Prote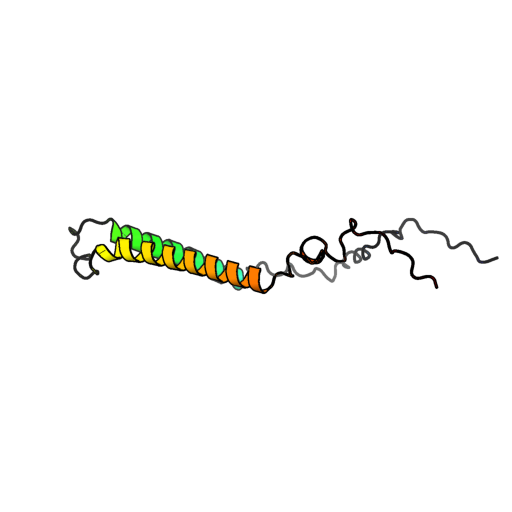in AF-A0A1E3J6I6-F1 (afdb_monomer_lite)

Structure (mmCIF, N/CA/C/O backbone):
data_AF-A0A1E3J6I6-F1
#
_entry.id   AF-A0A1E3J6I6-F1
#
loop_
_atom_site.group_PDB
_atom_site.id
_atom_site.type_symbol
_atom_site.label_atom_id
_atom_site.label_alt_id
_atom_site.label_comp_id
_atom_site.label_asym_id
_atom_site.label_entity_id
_atom_site.label_seq_id
_atom_site.pdbx_PDB_ins_code
_atom_site.Cartn_x
_atom_site.Cartn_y
_atom_site.Cartn_z
_atom_site.occupancy
_atom_site.B_iso_or_equiv
_atom_site.auth_seq_id
_atom_site.auth_comp_id
_atom_site.auth_asym_id
_atom_site.auth_atom_id
_atom_site.pdbx_PDB_model_num
ATOM 1 N N . MET A 1 1 ? 69.141 10.201 -26.170 1.00 40.09 1 MET A N 1
ATOM 2 C CA . MET A 1 1 ? 69.157 9.829 -24.742 1.00 40.09 1 MET A CA 1
ATOM 3 C C . MET A 1 1 ? 68.241 10.809 -24.021 1.00 40.09 1 MET A C 1
ATOM 5 O O . MET A 1 1 ? 68.646 11.948 -23.839 1.00 40.09 1 MET A O 1
ATOM 9 N N . ALA A 1 2 ? 66.977 10.451 -23.773 1.00 49.66 2 ALA A N 1
ATOM 10 C CA . ALA A 1 2 ? 66.053 11.333 -23.051 1.00 49.66 2 ALA A CA 1
ATOM 11 C C . ALA A 1 2 ? 66.328 11.232 -21.536 1.00 49.66 2 ALA A C 1
ATOM 13 O O . ALA A 1 2 ? 66.703 10.144 -21.088 1.00 49.66 2 ALA A O 1
ATOM 14 N N . PRO A 1 3 ? 66.209 12.324 -20.759 1.00 49.75 3 PRO A N 1
ATOM 15 C CA . PRO A 1 3 ? 66.491 12.299 -19.329 1.00 49.75 3 PRO A CA 1
ATOM 16 C C . PRO A 1 3 ? 65.494 11.391 -18.607 1.00 49.75 3 PRO A C 1
ATOM 18 O O . PRO A 1 3 ? 64.305 11.398 -18.913 1.00 49.75 3 PRO A O 1
ATOM 21 N N . ILE A 1 4 ? 65.996 10.606 -17.659 1.00 55.44 4 ILE A N 1
ATOM 22 C CA . ILE A 1 4 ? 65.192 9.738 -16.797 1.00 55.44 4 ILE A CA 1
ATOM 23 C C . ILE A 1 4 ? 64.425 10.645 -15.832 1.00 55.44 4 ILE A C 1
ATOM 25 O O . ILE A 1 4 ? 65.025 11.272 -14.961 1.00 55.44 4 ILE A O 1
ATOM 29 N N . GLU A 1 5 ? 63.116 10.761 -16.033 1.00 60.91 5 GLU A N 1
ATOM 30 C CA . GLU A 1 5 ? 62.215 11.485 -15.140 1.00 60.91 5 GLU A CA 1
ATOM 31 C C . GLU A 1 5 ? 62.161 10.740 -13.793 1.00 60.91 5 GLU A C 1
ATOM 33 O O . GLU A 1 5 ? 61.829 9.549 -13.772 1.00 60.91 5 GLU A O 1
ATOM 38 N N . PRO A 1 6 ? 62.552 11.365 -12.665 1.00 51.72 6 PRO A N 1
ATOM 39 C CA . PRO A 1 6 ? 62.526 10.684 -11.383 1.00 51.72 6 PRO A CA 1
ATOM 40 C C . PRO A 1 6 ? 61.068 10.469 -10.974 1.00 51.72 6 PRO A C 1
ATOM 42 O O . PRO A 1 6 ? 60.353 11.416 -10.649 1.00 51.72 6 PRO A O 1
ATOM 45 N N . LEU A 1 7 ? 60.637 9.207 -10.995 1.00 52.94 7 LEU A N 1
ATOM 46 C CA . LEU A 1 7 ? 59.334 8.760 -10.509 1.00 52.94 7 LEU A CA 1
ATOM 47 C C . LEU A 1 7 ? 59.229 9.077 -9.011 1.00 52.94 7 LEU A C 1
ATOM 49 O O . LEU A 1 7 ? 59.686 8.316 -8.158 1.00 52.94 7 LEU A O 1
ATOM 53 N N . SER A 1 8 ? 58.679 10.251 -8.702 1.00 57.06 8 SER A N 1
ATOM 54 C CA . SER A 1 8 ? 58.416 10.680 -7.333 1.00 57.06 8 SER A CA 1
ATOM 55 C C . SER A 1 8 ? 57.425 9.707 -6.677 1.00 57.06 8 SER A C 1
ATOM 57 O O . SER A 1 8 ? 56.363 9.455 -7.252 1.00 57.06 8 SER A O 1
ATOM 59 N N . PRO A 1 9 ? 57.715 9.180 -5.472 1.00 56.06 9 PRO A N 1
ATOM 60 C CA . PRO A 1 9 ? 56.884 8.180 -4.789 1.00 56.06 9 PRO A CA 1
ATOM 61 C C . PRO A 1 9 ? 55.510 8.708 -4.341 1.00 56.06 9 PRO A C 1
ATOM 63 O O . PRO A 1 9 ? 54.695 7.943 -3.835 1.00 56.06 9 PRO A O 1
ATOM 66 N N . LEU A 1 10 ? 55.254 10.009 -4.513 1.00 50.84 10 LEU A N 1
ATOM 67 C CA . LEU A 1 10 ? 53.990 10.676 -4.192 1.00 50.84 10 LEU A CA 1
ATOM 68 C C . LEU A 1 10 ? 53.052 10.816 -5.398 1.00 50.84 10 LEU A C 1
ATOM 70 O O . LEU A 1 10 ? 51.979 11.392 -5.251 1.00 50.84 10 LEU A O 1
ATOM 74 N N . ASN A 1 11 ? 53.437 10.317 -6.577 1.00 55.88 11 ASN A N 1
ATOM 75 C CA . ASN A 1 11 ? 52.575 10.316 -7.754 1.00 55.88 11 ASN A CA 1
ATOM 76 C C . ASN A 1 11 ? 51.904 8.933 -7.878 1.00 55.88 11 ASN A C 1
ATOM 78 O O . ASN A 1 11 ? 52.558 7.981 -8.315 1.00 55.88 11 ASN A O 1
ATOM 82 N N . PRO A 1 12 ? 50.647 8.756 -7.424 1.00 56.62 12 PRO A N 1
ATOM 83 C CA . PRO A 1 12 ? 50.004 7.453 -7.466 1.00 56.62 12 PRO A CA 1
ATOM 84 C C . PRO A 1 12 ? 49.759 7.037 -8.923 1.00 56.62 12 PRO A C 1
ATOM 86 O O . PRO A 1 12 ? 49.145 7.760 -9.695 1.00 56.62 12 PRO A O 1
ATOM 89 N N . ILE A 1 13 ? 50.200 5.832 -9.290 1.00 56.72 13 ILE A N 1
ATOM 90 C CA . ILE A 1 13 ? 49.910 5.193 -10.592 1.00 56.72 13 ILE A CA 1
ATOM 91 C C . ILE A 1 13 ? 48.436 4.728 -10.689 1.00 56.72 13 ILE A C 1
ATOM 93 O O . ILE A 1 13 ? 48.024 4.111 -11.670 1.00 56.72 13 ILE A O 1
ATOM 97 N N . SER A 1 14 ? 47.608 4.994 -9.674 1.00 62.00 14 SER A N 1
ATOM 98 C CA . SER A 1 14 ? 46.224 4.531 -9.662 1.00 62.00 14 SER A CA 1
ATOM 99 C C . SER A 1 14 ? 45.341 5.328 -10.642 1.00 62.00 14 SER A C 1
ATOM 101 O O . SER A 1 14 ? 45.532 6.530 -10.802 1.00 62.00 14 SER A O 1
ATOM 103 N N . PRO A 1 15 ? 44.319 4.702 -11.264 1.00 64.69 15 PRO A N 1
ATOM 104 C CA . PRO A 1 15 ? 43.381 5.383 -12.172 1.00 64.69 15 PRO A CA 1
ATOM 105 C C . PRO A 1 15 ? 42.441 6.380 -11.470 1.00 64.69 15 PRO A C 1
ATOM 107 O O . PRO A 1 15 ? 41.548 6.939 -12.103 1.00 64.69 15 PRO A O 1
ATOM 110 N N . TRP A 1 16 ? 42.581 6.537 -10.152 1.00 57.44 16 TRP A N 1
ATOM 111 C CA . TRP A 1 16 ? 41.689 7.325 -9.313 1.00 57.44 16 TRP A CA 1
ATOM 112 C C . TRP A 1 16 ? 42.185 8.771 -9.231 1.00 57.44 16 TRP A C 1
ATOM 114 O O . TRP A 1 16 ? 43.394 8.985 -9.131 1.00 57.44 16 TRP A O 1
ATOM 124 N N . PRO A 1 17 ? 41.283 9.767 -9.256 1.00 60.34 17 PRO A N 1
ATOM 125 C CA . PRO A 1 17 ? 41.676 11.166 -9.177 1.00 60.34 17 PRO A CA 1
ATOM 126 C C . PRO A 1 17 ? 42.417 11.447 -7.866 1.00 60.34 17 PRO A C 1
ATOM 128 O O . PRO A 1 17 ? 42.093 10.884 -6.818 1.00 60.34 17 PRO A O 1
ATOM 131 N N . SER A 1 18 ? 43.417 12.325 -7.934 1.00 60.94 18 SER A N 1
ATOM 132 C CA . SER A 1 18 ? 44.192 12.769 -6.778 1.00 60.94 18 SER A CA 1
ATOM 133 C C . SER A 1 18 ? 43.268 13.276 -5.673 1.00 60.94 18 SER A C 1
ATOM 135 O O . SER A 1 18 ? 42.314 14.009 -5.938 1.00 60.94 18 SER A O 1
ATOM 137 N N . ILE A 1 19 ? 43.574 12.912 -4.429 1.00 62.47 19 ILE A N 1
ATOM 138 C CA . ILE A 1 19 ? 42.883 13.445 -3.253 1.00 62.47 19 ILE A CA 1
ATOM 139 C C . ILE A 1 19 ? 43.078 14.973 -3.265 1.00 62.47 19 ILE A C 1
ATOM 141 O O . ILE A 1 19 ? 44.225 15.417 -3.392 1.00 62.47 19 ILE A O 1
ATOM 145 N N . PRO A 1 20 ? 42.007 15.786 -3.181 1.00 66.19 20 PRO A N 1
ATOM 146 C CA . PRO A 1 20 ? 42.141 17.235 -3.094 1.00 66.19 20 PRO A CA 1
ATOM 147 C C . PRO A 1 20 ? 43.055 17.609 -1.918 1.00 66.19 20 PRO A C 1
ATOM 149 O O . PRO A 1 20 ? 42.998 16.939 -0.882 1.00 66.19 20 PRO A O 1
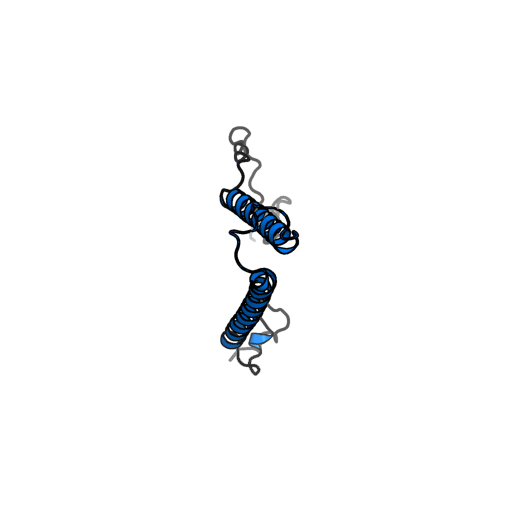ATOM 152 N N . PRO A 1 21 ? 43.907 18.642 -2.050 1.00 60.06 21 PRO A N 1
ATOM 153 C CA . PRO A 1 21 ? 44.730 19.098 -0.938 1.00 60.06 21 PRO A CA 1
ATOM 154 C C . PRO A 1 21 ? 43.839 19.406 0.268 1.00 60.06 21 PRO A C 1
ATOM 156 O O . PRO A 1 21 ? 42.729 19.919 0.107 1.00 60.06 21 PRO A O 1
ATOM 159 N N . ALA A 1 22 ? 44.321 19.057 1.465 1.00 63.84 22 ALA A N 1
ATOM 160 C CA . ALA A 1 22 ? 43.653 19.419 2.708 1.00 63.84 22 ALA A CA 1
ATOM 161 C C . ALA A 1 22 ? 43.348 20.927 2.674 1.00 63.84 22 ALA A C 1
ATOM 163 O O . ALA A 1 22 ? 44.235 21.694 2.284 1.00 63.84 22 ALA A O 1
ATOM 164 N N . PRO A 1 23 ? 42.111 21.346 2.990 1.00 52.97 23 PRO A N 1
ATOM 165 C CA . PRO A 1 23 ? 41.745 22.746 2.887 1.00 52.97 23 PRO A CA 1
ATOM 166 C C . PRO A 1 23 ? 42.665 23.571 3.787 1.00 52.97 23 PRO A C 1
ATOM 168 O O . PRO A 1 23 ? 42.855 23.227 4.952 1.00 52.97 23 PRO A O 1
ATOM 171 N N . ASP A 1 24 ? 43.231 24.647 3.232 1.00 50.38 24 ASP A N 1
ATOM 172 C CA . ASP A 1 24 ? 43.783 25.744 4.026 1.00 50.38 24 ASP A CA 1
ATOM 173 C C . ASP A 1 24 ? 42.739 26.100 5.093 1.00 50.38 24 ASP A C 1
ATOM 175 O O . ASP A 1 24 ? 41.560 26.262 4.767 1.00 50.38 24 ASP A O 1
ATOM 179 N N . ASP A 1 25 ? 43.156 26.264 6.350 1.00 54.38 25 ASP A N 1
ATOM 180 C CA . ASP A 1 25 ? 42.301 26.528 7.526 1.00 54.38 25 ASP A CA 1
ATOM 181 C C . ASP A 1 25 ? 41.426 27.809 7.423 1.00 54.38 25 ASP A C 1
ATOM 183 O O . ASP A 1 25 ? 40.743 28.200 8.368 1.00 54.38 25 ASP A O 1
ATOM 187 N N . SER A 1 26 ? 41.415 28.476 6.268 1.00 53.81 26 SER A N 1
ATOM 188 C CA . SER A 1 26 ? 40.540 29.599 5.912 1.00 53.81 26 SER A CA 1
ATOM 189 C C . SER A 1 26 ? 39.377 29.226 4.974 1.00 53.81 26 SER A C 1
ATOM 191 O O . SER A 1 26 ? 38.525 30.066 4.691 1.00 53.81 26 SER A O 1
ATOM 193 N N . GLN A 1 27 ? 39.273 27.960 4.565 1.00 50.19 27 GLN A N 1
ATOM 194 C CA . GLN A 1 27 ? 38.069 27.346 4.007 1.00 50.19 27 GLN A CA 1
ATOM 195 C C . GLN A 1 27 ? 37.740 26.101 4.825 1.00 50.19 27 GLN A C 1
ATOM 197 O O . GLN A 1 27 ? 37.802 24.975 4.341 1.00 50.19 27 GLN A O 1
ATOM 202 N N . THR A 1 28 ? 37.346 26.295 6.083 1.00 48.97 28 THR A N 1
ATOM 203 C CA . THR A 1 28 ? 36.416 25.331 6.670 1.00 48.97 28 THR A CA 1
ATOM 204 C C . THR A 1 28 ? 35.220 25.301 5.717 1.00 48.97 28 THR A C 1
ATOM 206 O O . THR A 1 28 ? 34.590 26.350 5.543 1.00 48.97 28 THR A O 1
ATOM 209 N N . PRO A 1 29 ? 34.892 24.175 5.045 1.00 49.44 29 PRO A N 1
ATOM 210 C CA . PRO A 1 29 ? 33.533 24.021 4.574 1.00 49.44 29 PRO A CA 1
ATOM 211 C C . PRO A 1 29 ? 32.732 24.125 5.861 1.00 49.44 29 PRO A C 1
ATOM 213 O O . PRO A 1 29 ? 32.840 23.258 6.730 1.00 49.44 29 PRO A O 1
ATOM 216 N N . LEU A 1 30 ? 32.096 25.284 6.059 1.00 52.59 30 LEU A N 1
ATOM 217 C CA . LEU A 1 30 ? 31.144 25.499 7.129 1.00 52.59 30 LEU A CA 1
ATOM 218 C C . LEU A 1 30 ? 30.302 24.247 7.102 1.00 52.59 30 LEU A C 1
ATOM 220 O O . LEU A 1 30 ? 29.701 23.987 6.060 1.00 52.59 30 LEU A O 1
ATOM 224 N N . VAL A 1 31 ? 30.433 23.445 8.165 1.00 56.62 31 VAL A N 1
ATOM 225 C CA . VAL A 1 31 ? 29.635 22.258 8.448 1.00 56.62 31 VAL A CA 1
ATOM 226 C C . VAL A 1 31 ? 28.317 22.494 7.756 1.00 56.62 31 VAL A C 1
ATOM 228 O O . VAL A 1 31 ? 27.619 23.422 8.166 1.00 56.62 31 VAL A O 1
ATOM 231 N N . GLU A 1 32 ? 28.098 21.797 6.633 1.00 58.84 32 GLU A N 1
ATOM 232 C CA . GLU A 1 32 ? 26.872 21.931 5.863 1.00 58.84 32 GLU A CA 1
ATOM 233 C C . GLU A 1 32 ? 25.782 21.810 6.907 1.00 58.84 32 GLU A C 1
ATOM 235 O O . GLU A 1 32 ? 25.736 20.807 7.629 1.00 58.84 32 GLU A O 1
ATOM 240 N N . GLU A 1 33 ? 25.116 22.943 7.148 1.00 59.09 33 GLU A N 1
ATOM 241 C CA . GLU A 1 33 ? 24.271 23.149 8.311 1.00 59.09 33 GLU A CA 1
ATOM 242 C C . GLU A 1 33 ? 23.398 21.904 8.387 1.00 59.09 33 GLU A C 1
ATOM 244 O O . GLU A 1 33 ? 22.825 21.527 7.367 1.00 59.09 33 GLU A O 1
ATOM 249 N N . SER A 1 34 ? 23.403 21.198 9.521 1.00 65.56 34 SER A N 1
ATOM 250 C CA . SER A 1 34 ? 22.855 19.842 9.674 1.00 65.56 34 SER A CA 1
ATOM 251 C C . SER A 1 34 ? 21.321 19.811 9.596 1.00 65.56 34 SER A C 1
ATOM 253 O O . SER A 1 34 ? 20.649 19.175 10.413 1.00 65.56 34 SER A O 1
ATOM 255 N N . LEU A 1 35 ? 20.752 20.585 8.682 1.00 72.06 35 LEU A N 1
ATOM 256 C CA . LEU A 1 35 ? 19.352 20.716 8.404 1.00 72.06 35 LEU A CA 1
ATOM 257 C C . LEU A 1 35 ? 18.956 19.510 7.547 1.00 72.06 35 LEU A C 1
ATOM 259 O O . LEU A 1 35 ? 19.547 19.288 6.487 1.00 72.06 35 LEU A O 1
ATOM 263 N N . PRO A 1 36 ? 17.987 18.704 8.002 1.00 76.56 36 PRO A N 1
ATOM 264 C CA . PRO A 1 36 ? 17.570 17.534 7.253 1.00 76.56 36 PRO A CA 1
ATOM 265 C C . PRO A 1 36 ? 17.078 17.952 5.868 1.00 76.56 36 PRO A C 1
ATOM 267 O O . PRO A 1 36 ? 16.396 18.973 5.720 1.00 76.56 36 PRO A O 1
ATOM 270 N N . ASN A 1 37 ? 17.423 17.156 4.853 1.00 87.62 37 ASN A N 1
ATOM 271 C CA . ASN A 1 37 ? 16.975 17.404 3.490 1.00 87.62 37 ASN A CA 1
ATOM 272 C C . ASN A 1 37 ? 15.438 17.519 3.509 1.00 87.62 37 ASN A C 1
ATOM 274 O O . ASN A 1 37 ? 14.781 16.661 4.108 1.00 87.62 37 ASN A O 1
ATOM 278 N N . PRO A 1 38 ? 14.827 18.530 2.863 1.00 88.00 38 PRO A N 1
ATOM 279 C CA . PRO A 1 38 ? 13.373 18.681 2.846 1.00 88.00 38 PRO A CA 1
ATOM 280 C C . PRO A 1 38 ? 12.642 17.388 2.456 1.00 88.00 38 PRO A C 1
ATOM 282 O O . PRO A 1 38 ? 11.603 17.063 3.025 1.00 88.00 38 PRO A O 1
ATOM 285 N N . THR A 1 39 ? 13.224 16.600 1.548 1.00 90.69 39 THR A N 1
ATOM 286 C CA . THR A 1 39 ? 12.711 15.285 1.135 1.00 90.69 39 THR A CA 1
ATOM 287 C C . THR A 1 39 ? 12.604 14.310 2.307 1.00 90.69 39 THR A C 1
ATOM 289 O O . THR A 1 39 ? 11.593 13.625 2.442 1.00 90.69 39 THR A O 1
ATOM 292 N N . GLU A 1 40 ? 13.608 14.261 3.180 1.00 90.44 40 GLU A N 1
ATOM 293 C CA . GLU A 1 40 ? 13.627 13.388 4.359 1.00 90.44 40 GLU A CA 1
ATOM 294 C C . GLU A 1 40 ? 12.589 13.833 5.392 1.00 90.44 40 GLU A C 1
ATOM 296 O O . GLU A 1 40 ? 11.891 13.006 5.984 1.00 90.44 40 GLU A O 1
ATOM 301 N N . VAL A 1 41 ? 12.410 15.147 5.554 1.00 93.88 41 VAL A N 1
ATOM 302 C CA . VAL A 1 41 ? 11.380 15.708 6.436 1.00 93.88 41 VAL A CA 1
ATOM 303 C C . VAL A 1 41 ? 9.983 15.350 5.926 1.00 93.88 41 VAL A C 1
ATOM 305 O O . VAL A 1 41 ? 9.179 14.806 6.679 1.00 93.88 41 VAL A O 1
ATOM 308 N N . TYR A 1 42 ? 9.683 15.560 4.643 1.00 94.12 42 TYR A N 1
ATOM 309 C CA . TYR A 1 42 ? 8.375 15.189 4.095 1.00 94.12 42 TYR A CA 1
ATOM 310 C C . TYR A 1 42 ? 8.147 13.677 4.093 1.00 94.12 42 TYR A C 1
ATOM 312 O O . TYR A 1 42 ? 7.041 13.242 4.408 1.00 94.12 42 TYR A O 1
ATOM 320 N N . ALA A 1 43 ? 9.172 12.872 3.802 1.00 93.75 43 ALA A N 1
ATOM 321 C CA . ALA A 1 43 ? 9.076 11.416 3.870 1.00 93.75 43 ALA A CA 1
ATOM 322 C C . ALA A 1 43 ? 8.784 10.934 5.300 1.00 93.75 43 ALA A C 1
ATOM 324 O O . ALA A 1 43 ? 7.926 10.071 5.495 1.00 93.75 43 ALA A O 1
ATOM 325 N N . SER A 1 44 ? 9.434 11.525 6.307 1.00 94.88 44 SER A N 1
ATOM 326 C CA . SER A 1 44 ? 9.186 11.195 7.715 1.00 94.88 44 SER A CA 1
ATOM 327 C C . SER A 1 44 ? 7.773 11.589 8.166 1.00 94.88 44 SER A C 1
ATOM 329 O O . SER A 1 44 ? 7.087 10.798 8.811 1.00 94.88 44 SER A O 1
ATOM 331 N N . ILE A 1 45 ? 7.277 12.760 7.760 1.00 96.69 45 ILE A N 1
ATOM 332 C CA . ILE A 1 45 ? 5.895 13.175 8.036 1.00 96.69 45 ILE A CA 1
ATOM 333 C C . ILE A 1 45 ? 4.906 12.255 7.315 1.00 96.69 45 ILE A C 1
ATOM 335 O O . ILE A 1 45 ? 3.931 11.813 7.920 1.00 96.69 45 ILE A O 1
ATOM 339 N N . ALA A 1 46 ? 5.160 11.927 6.046 1.00 95.69 46 ALA A N 1
ATOM 340 C CA . ALA A 1 46 ? 4.298 11.059 5.254 1.00 95.69 46 ALA A CA 1
ATOM 341 C C . ALA A 1 46 ? 4.196 9.656 5.862 1.00 95.69 46 ALA A C 1
ATOM 343 O O . ALA A 1 46 ? 3.093 9.111 5.960 1.00 95.69 46 ALA A O 1
ATOM 344 N N . ILE A 1 47 ? 5.311 9.077 6.319 1.00 96.19 47 ILE A N 1
ATOM 345 C CA . ILE A 1 47 ? 5.297 7.741 6.917 1.00 96.19 47 ILE A CA 1
ATOM 346 C C . ILE A 1 47 ? 4.631 7.747 8.298 1.00 96.19 47 ILE A C 1
ATOM 348 O O . ILE A 1 47 ? 3.805 6.878 8.573 1.00 96.19 47 ILE A O 1
ATOM 352 N N . LEU A 1 48 ? 4.891 8.763 9.131 1.00 97.06 48 LEU A N 1
ATOM 353 C CA . LEU A 1 48 ? 4.220 8.937 10.424 1.00 97.06 48 LEU A CA 1
ATOM 354 C C . LEU A 1 48 ? 2.709 9.119 10.253 1.00 97.06 48 LEU A C 1
ATOM 356 O O . LEU A 1 48 ? 1.930 8.458 10.938 1.00 97.06 48 LEU A O 1
ATOM 360 N N . ALA A 1 49 ? 2.288 9.966 9.312 1.00 97.25 49 ALA A N 1
ATOM 361 C CA . ALA A 1 49 ? 0.880 10.182 8.998 1.00 97.25 49 ALA A CA 1
ATOM 362 C C . ALA A 1 49 ? 0.212 8.902 8.475 1.00 97.25 49 ALA A C 1
ATOM 364 O O . ALA A 1 49 ? -0.914 8.596 8.865 1.00 97.25 49 ALA A O 1
ATOM 365 N N . SER A 1 50 ? 0.919 8.123 7.652 1.00 96.06 50 SER A N 1
ATOM 366 C CA . SER A 1 50 ? 0.427 6.839 7.142 1.00 96.06 50 SER A CA 1
ATOM 367 C C . SER A 1 50 ? 0.210 5.830 8.270 1.00 96.06 50 SER A C 1
ATOM 369 O O . SER A 1 50 ? -0.857 5.225 8.351 1.00 96.06 50 SER A O 1
ATOM 371 N N . TYR A 1 51 ? 1.175 5.687 9.186 1.00 96.88 51 TYR A N 1
ATOM 372 C CA . TYR A 1 51 ? 1.035 4.803 10.346 1.00 96.88 51 TYR A CA 1
ATOM 373 C C . TYR A 1 51 ? -0.062 5.262 11.303 1.00 96.88 51 TYR A C 1
ATOM 375 O O . TYR A 1 51 ? -0.841 4.434 11.773 1.00 96.88 51 TYR A O 1
ATOM 383 N N . LEU A 1 52 ? -0.161 6.567 11.570 1.00 97.00 52 LEU A N 1
ATOM 384 C CA . LEU A 1 52 ? -1.206 7.121 12.426 1.00 97.00 52 LEU A CA 1
ATOM 385 C C . LEU A 1 52 ? -2.596 6.887 11.820 1.00 97.00 52 LEU A C 1
ATOM 387 O O . LEU A 1 52 ? -3.489 6.396 12.507 1.00 97.00 52 LEU A O 1
ATOM 391 N N . GLY A 1 53 ? -2.771 7.177 10.528 1.00 94.62 53 GLY A N 1
ATOM 392 C CA . GLY A 1 53 ? -4.017 6.919 9.808 1.00 94.62 53 GLY A CA 1
ATOM 393 C C . GLY A 1 53 ? -4.379 5.434 9.793 1.00 94.62 53 GLY A C 1
ATOM 394 O O . GLY A 1 53 ? -5.530 5.075 10.032 1.00 94.62 53 GLY A O 1
ATOM 395 N N . PHE A 1 54 ? -3.390 4.558 9.604 1.00 92.75 54 PHE A N 1
ATOM 396 C CA . PHE A 1 54 ? -3.586 3.114 9.672 1.00 92.75 54 PHE A CA 1
ATOM 397 C C . PHE A 1 54 ? -3.988 2.646 11.078 1.00 92.75 54 PHE A C 1
ATOM 399 O O . PHE A 1 54 ? -4.916 1.854 11.216 1.00 92.75 54 PHE A O 1
ATOM 406 N N . ALA A 1 55 ? -3.365 3.173 12.134 1.00 94.31 55 ALA A N 1
ATOM 407 C CA . ALA A 1 55 ? -3.737 2.860 13.511 1.00 94.31 55 ALA A CA 1
ATOM 408 C C . ALA A 1 55 ? -5.172 3.306 13.831 1.00 94.31 55 ALA A C 1
ATOM 410 O O . ALA A 1 55 ? -5.932 2.538 14.420 1.00 94.31 55 ALA A O 1
ATOM 411 N N . VAL A 1 56 ? -5.572 4.506 13.391 1.00 91.62 56 VAL A N 1
ATOM 412 C CA . VAL A 1 56 ? -6.954 5.000 13.517 1.00 91.62 56 VAL A CA 1
ATOM 413 C C . VAL A 1 56 ? -7.927 4.107 12.747 1.00 91.62 56 VAL A C 1
ATOM 415 O O . VAL A 1 56 ? -8.991 3.780 13.268 1.00 91.62 56 VAL A O 1
ATOM 418 N N . TYR A 1 57 ? -7.557 3.658 11.547 1.00 90.69 57 TYR A N 1
ATOM 419 C CA . TYR A 1 57 ? -8.353 2.720 10.758 1.00 90.69 57 TYR A CA 1
ATOM 420 C C . TYR A 1 57 ? -8.543 1.370 11.465 1.00 90.69 57 TYR A C 1
ATOM 422 O O . TYR A 1 57 ? -9.665 0.874 11.539 1.00 90.69 57 TYR A O 1
ATOM 430 N N . LEU A 1 58 ? -7.480 0.785 12.028 1.00 90.50 58 LEU A N 1
ATOM 431 C CA . LEU A 1 58 ? -7.579 -0.471 12.778 1.00 90.50 58 LEU A CA 1
ATOM 432 C C . LEU A 1 58 ? -8.397 -0.296 14.057 1.00 90.50 58 LEU A C 1
ATOM 434 O O . LEU A 1 58 ? -9.260 -1.119 14.355 1.00 90.50 58 LEU A O 1
ATOM 438 N N . PHE A 1 59 ? -8.153 0.787 14.796 1.00 89.00 59 PHE A N 1
ATOM 439 C CA . PHE A 1 59 ? -8.923 1.109 15.989 1.00 89.00 59 PHE A CA 1
ATOM 440 C C . PHE A 1 59 ? -10.402 1.220 15.650 1.00 89.00 59 PHE A C 1
ATOM 442 O O . PHE A 1 59 ? -11.229 0.574 16.285 1.00 89.00 59 PHE A O 1
ATOM 449 N N . TRP A 1 60 ? -10.729 1.955 14.589 1.00 87.81 60 TRP A N 1
ATOM 450 C CA . TRP A 1 60 ? -12.080 1.992 14.077 1.00 87.81 60 TRP A CA 1
ATOM 451 C C . TRP A 1 60 ? -12.593 0.583 13.778 1.00 87.81 60 TRP A C 1
ATOM 453 O O . TRP A 1 60 ? -13.636 0.236 14.318 1.00 87.81 60 TRP A O 1
ATOM 463 N N . ALA A 1 61 ? -11.884 -0.228 12.989 1.00 87.94 61 ALA A N 1
ATOM 464 C CA . ALA A 1 61 ? -12.330 -1.541 12.520 1.00 87.94 61 ALA A CA 1
ATOM 465 C C . ALA A 1 61 ? -12.625 -2.561 13.639 1.00 87.94 61 ALA A C 1
ATOM 467 O O . ALA A 1 61 ? -13.589 -3.316 13.521 1.00 87.94 61 ALA A O 1
ATOM 468 N N . PHE A 1 62 ? -11.826 -2.589 14.711 1.00 86.19 62 PHE A N 1
ATOM 469 C CA . PHE A 1 62 ? -11.935 -3.601 15.777 1.00 86.19 62 PHE A CA 1
ATOM 470 C C . PHE A 1 62 ? -12.790 -3.184 16.973 1.00 86.19 62 PHE A C 1
ATOM 472 O O . PHE A 1 62 ? -13.128 -4.015 17.816 1.00 86.19 62 PHE A O 1
ATOM 479 N N . VAL A 1 63 ? -13.137 -1.906 17.076 1.00 85.19 63 VAL A N 1
ATOM 480 C CA . VAL A 1 63 ? -13.903 -1.393 18.209 1.00 85.19 63 VAL A CA 1
ATOM 481 C C . VAL A 1 63 ? -15.356 -1.889 18.187 1.00 85.19 63 VAL A C 1
ATOM 483 O O . VAL A 1 63 ? -16.013 -1.823 17.143 1.00 85.19 63 VAL A O 1
ATOM 486 N N . PRO A 1 64 ? -15.904 -2.362 19.322 1.00 77.69 64 PRO A N 1
ATOM 487 C CA . PRO A 1 64 ? -17.308 -2.743 19.398 1.00 77.69 64 PRO A CA 1
ATOM 488 C C . PRO A 1 64 ? -18.224 -1.515 19.222 1.00 77.69 64 PRO A C 1
ATOM 490 O O . PRO A 1 64 ? -17.872 -0.423 19.670 1.00 77.69 64 PRO A O 1
ATOM 493 N N . PRO A 1 65 ? -19.425 -1.676 18.633 1.00 70.75 65 PRO A N 1
ATOM 494 C CA . PRO A 1 65 ? -20.372 -0.584 18.351 1.00 70.75 65 PRO A CA 1
ATOM 495 C C . PRO A 1 65 ? -21.035 0.015 19.609 1.00 70.75 65 PRO A C 1
ATOM 497 O O . PRO A 1 65 ? -22.070 0.660 19.541 1.00 70.75 65 PRO A O 1
ATOM 500 N N . THR A 1 66 ? -20.468 -0.207 20.794 1.00 73.12 66 THR A N 1
ATOM 501 C CA . THR A 1 66 ? -21.016 0.256 22.076 1.00 73.12 66 THR A CA 1
ATOM 502 C C . THR A 1 66 ? -20.636 1.699 22.405 1.00 73.12 66 THR A C 1
ATOM 504 O O . THR A 1 66 ? -21.047 2.220 23.440 1.00 73.12 66 THR A O 1
ATOM 507 N N . TRP A 1 67 ? -19.814 2.347 21.576 1.00 72.12 67 TRP A N 1
ATOM 508 C CA . TRP A 1 67 ? -19.428 3.740 21.769 1.00 72.12 67 TRP A CA 1
ATOM 509 C C . TRP A 1 67 ? -20.190 4.646 20.802 1.00 72.12 67 TRP A C 1
ATOM 511 O O . TRP A 1 67 ? -20.014 4.545 19.593 1.00 72.12 67 TRP A O 1
ATOM 521 N N . GLY A 1 68 ? -20.975 5.589 21.331 1.00 71.88 68 GLY A N 1
ATOM 522 C CA . GLY A 1 68 ? -21.861 6.462 20.540 1.00 71.88 68 GLY A CA 1
ATOM 523 C C . GLY A 1 68 ? -21.183 7.391 19.518 1.00 71.88 68 GLY A C 1
ATOM 524 O O . GLY A 1 68 ? -21.860 8.100 18.788 1.00 71.88 68 GLY A O 1
ATOM 525 N N . TRP A 1 69 ? -19.849 7.396 19.424 1.00 75.50 69 TRP A N 1
ATOM 526 C CA . TRP A 1 69 ? -19.112 8.075 18.350 1.00 75.50 69 TRP A CA 1
ATOM 527 C C . TRP A 1 69 ? -18.824 7.156 17.151 1.00 75.50 69 TRP A C 1
ATOM 529 O O . TRP A 1 69 ? -18.231 7.611 16.182 1.00 75.50 69 TRP A O 1
ATOM 539 N N . THR A 1 70 ? -19.220 5.880 17.198 1.00 74.56 70 THR A N 1
ATOM 540 C CA . THR A 1 70 ? -19.078 4.931 16.078 1.00 74.56 70 THR A CA 1
ATOM 541 C C . THR A 1 70 ? -20.340 4.795 15.224 1.00 74.56 70 THR A C 1
ATOM 543 O O . THR A 1 70 ? -20.250 4.270 14.119 1.00 74.56 70 THR A O 1
ATOM 546 N N . ASP A 1 71 ? -21.472 5.353 15.668 1.00 76.00 71 ASP A N 1
ATOM 547 C CA . ASP A 1 71 ? -22.769 5.265 14.977 1.00 76.00 71 ASP A CA 1
ATOM 548 C C . ASP A 1 71 ? -22.840 6.058 13.660 1.00 76.00 71 ASP A C 1
ATOM 550 O O . ASP A 1 71 ? -23.615 5.717 12.771 1.00 76.00 71 ASP A O 1
ATOM 554 N N . TRP A 1 72 ? -22.038 7.120 13.509 1.00 79.88 72 TRP A N 1
ATOM 555 C CA . TRP A 1 72 ? -21.985 7.920 12.272 1.00 79.88 72 TRP A CA 1
ATOM 556 C C . TRP A 1 72 ? -20.998 7.370 11.232 1.00 79.88 72 TRP A C 1
ATOM 558 O O . TRP A 1 72 ? -20.901 7.897 10.123 1.00 79.88 72 TRP A O 1
ATOM 568 N N . LEU A 1 73 ? -20.228 6.344 11.595 1.00 80.44 73 LEU A N 1
ATOM 569 C CA . LEU A 1 73 ? -19.152 5.798 10.779 1.00 80.44 73 LEU A CA 1
ATOM 570 C C . LEU A 1 73 ? -19.713 4.726 9.825 1.00 80.44 73 LEU A C 1
ATOM 572 O O . LEU A 1 73 ? -20.704 4.075 10.158 1.00 80.44 73 LEU A O 1
ATOM 576 N N . PRO A 1 74 ? -19.132 4.544 8.625 1.00 80.31 74 PRO A N 1
ATOM 577 C CA . PRO A 1 74 ? -19.675 3.628 7.626 1.00 80.31 74 PRO A CA 1
ATOM 578 C C . PRO A 1 74 ? -19.708 2.174 8.118 1.00 80.31 74 PRO A C 1
ATOM 580 O O . PRO A 1 74 ? -19.067 1.800 9.097 1.00 80.31 74 PRO A O 1
ATOM 583 N N . ASP A 1 75 ? -20.459 1.332 7.413 1.00 84.50 75 ASP A N 1
ATOM 584 C CA . ASP A 1 75 ? -20.649 -0.065 7.800 1.00 84.50 75 ASP A CA 1
ATOM 585 C C . ASP A 1 75 ? -19.322 -0.859 7.886 1.00 84.50 75 ASP A C 1
ATOM 587 O O . ASP A 1 75 ? -18.365 -0.627 7.142 1.00 84.50 75 ASP A O 1
ATOM 591 N N . ARG A 1 76 ? -19.256 -1.846 8.784 1.00 85.00 76 ARG A N 1
ATOM 592 C CA . ARG A 1 76 ? -18.043 -2.620 9.102 1.00 85.00 76 ARG A CA 1
ATOM 593 C C . ARG A 1 76 ? -17.502 -3.429 7.927 1.00 85.00 76 ARG A C 1
ATOM 595 O O . ARG A 1 76 ? -16.322 -3.765 7.929 1.00 85.00 76 ARG A O 1
ATOM 602 N N . GLN A 1 77 ? -18.309 -3.688 6.900 1.00 89.31 77 GLN A N 1
ATOM 603 C CA . GLN A 1 77 ? -17.862 -4.334 5.660 1.00 89.31 77 GLN A CA 1
ATOM 604 C C . GLN A 1 77 ? -16.666 -3.622 5.005 1.00 89.31 77 GLN A C 1
ATOM 606 O O . GLN A 1 77 ? -15.787 -4.267 4.429 1.00 89.31 77 GLN A O 1
ATOM 611 N N . TRP A 1 78 ? -16.568 -2.300 5.166 1.00 89.06 78 TRP A N 1
ATOM 612 C CA . TRP A 1 78 ? -15.452 -1.509 4.654 1.00 89.06 78 TRP A CA 1
ATOM 613 C C . TRP A 1 78 ? -14.107 -1.898 5.279 1.00 89.06 78 TRP A C 1
ATOM 615 O O . TRP A 1 78 ? -13.085 -1.790 4.604 1.00 89.06 78 TRP A O 1
ATOM 625 N N . ALA A 1 79 ? -14.104 -2.443 6.502 1.00 90.56 79 ALA A N 1
ATOM 626 C CA . ALA A 1 79 ? -12.893 -2.933 7.154 1.00 90.56 79 ALA A CA 1
ATOM 627 C C . ALA A 1 79 ? -12.216 -4.077 6.374 1.00 90.56 79 ALA A C 1
ATOM 629 O O . ALA A 1 79 ? -11.004 -4.268 6.472 1.00 90.56 79 ALA A O 1
ATOM 630 N N . LEU A 1 80 ? -12.997 -4.832 5.593 1.00 90.19 80 LEU A N 1
ATOM 631 C CA . LEU A 1 80 ? -12.526 -5.940 4.763 1.00 90.19 80 LEU A CA 1
ATOM 632 C C . LEU A 1 80 ? -12.355 -5.532 3.295 1.00 90.19 80 LEU A C 1
ATOM 634 O O . LEU A 1 80 ? -11.395 -5.945 2.645 1.00 90.19 80 LEU A O 1
ATOM 638 N N . ILE A 1 81 ? -13.259 -4.699 2.774 1.00 94.06 81 ILE A N 1
ATOM 639 C CA . ILE A 1 81 ? -13.220 -4.249 1.376 1.00 94.06 81 ILE A CA 1
ATOM 640 C C . ILE A 1 81 ? -11.932 -3.466 1.096 1.00 94.06 81 ILE A C 1
ATOM 642 O O . ILE A 1 81 ? -11.269 -3.740 0.097 1.00 94.06 81 ILE A O 1
ATOM 646 N N . VAL A 1 82 ? -11.539 -2.542 1.981 1.00 91.75 82 VAL A N 1
ATOM 647 C CA . VAL A 1 82 ? -10.339 -1.707 1.802 1.00 91.75 82 VAL A CA 1
ATOM 648 C C . VAL A 1 82 ? -9.054 -2.541 1.653 1.00 91.75 82 VAL A C 1
ATOM 650 O O . VAL A 1 82 ? -8.388 -2.394 0.626 1.00 91.75 82 VAL A O 1
ATOM 653 N N . PRO A 1 83 ? -8.681 -3.443 2.585 1.00 91.69 83 PRO A N 1
ATOM 654 C CA . PRO A 1 83 ? -7.465 -4.242 2.434 1.00 91.69 83 PRO A CA 1
ATOM 655 C C . PRO A 1 83 ? -7.542 -5.217 1.252 1.00 91.69 83 PRO A C 1
ATOM 657 O O . PRO A 1 83 ? -6.525 -5.464 0.607 1.00 91.69 83 PRO A O 1
ATOM 660 N N . CYS A 1 84 ? -8.732 -5.727 0.918 1.00 95.00 84 CYS A N 1
ATOM 661 C CA . CYS A 1 84 ? -8.922 -6.579 -0.256 1.00 95.00 84 CYS A CA 1
ATOM 662 C C . CYS A 1 84 ? -8.606 -5.823 -1.558 1.00 95.00 84 CYS A C 1
ATOM 664 O O . CYS A 1 84 ? -7.816 -6.294 -2.375 1.00 95.00 84 CYS A O 1
ATOM 666 N N . TRP A 1 85 ? -9.137 -4.608 -1.724 1.00 95.25 85 TRP A N 1
ATOM 667 C CA . TRP A 1 85 ? -8.842 -3.770 -2.889 1.00 95.25 85 TRP A CA 1
ATOM 668 C C . TRP A 1 85 ? -7.388 -3.299 -2.936 1.00 95.25 85 TRP A C 1
ATOM 670 O O . TRP A 1 85 ? -6.813 -3.243 -4.022 1.00 95.25 85 TRP A O 1
ATOM 680 N N . MET A 1 86 ? -6.767 -3.023 -1.785 1.00 94.06 86 MET A N 1
ATOM 681 C CA . MET A 1 86 ? -5.334 -2.715 -1.720 1.00 94.06 86 MET A CA 1
ATOM 682 C C . MET A 1 86 ? -4.494 -3.883 -2.250 1.00 94.06 86 MET A C 1
ATOM 684 O O . MET A 1 86 ? -3.603 -3.665 -3.067 1.00 94.06 86 MET A O 1
ATOM 688 N N . LEU A 1 87 ? -4.805 -5.128 -1.864 1.00 95.88 87 LEU A N 1
ATOM 689 C CA . LEU A 1 87 ? -4.130 -6.317 -2.400 1.00 95.88 87 LEU A CA 1
ATOM 690 C C . LEU A 1 87 ? -4.312 -6.453 -3.915 1.00 95.88 87 LEU A C 1
ATOM 692 O O . LEU A 1 87 ? -3.342 -6.717 -4.622 1.00 95.88 87 LEU A O 1
ATOM 696 N N . VAL A 1 88 ? -5.525 -6.227 -4.427 1.00 96.88 88 VAL A N 1
ATOM 697 C CA . VAL A 1 88 ? -5.788 -6.238 -5.876 1.00 96.88 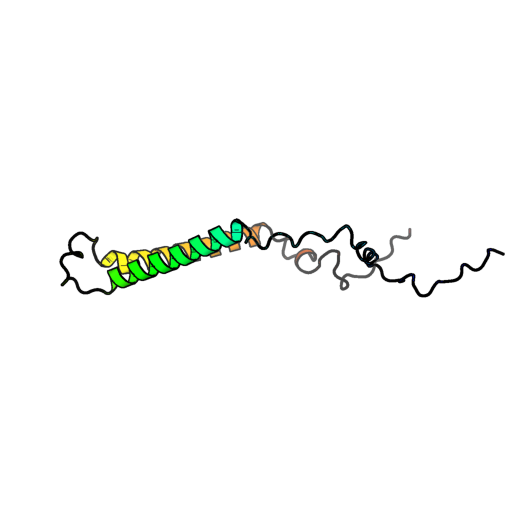88 VAL A CA 1
ATOM 698 C C . VAL A 1 88 ? -4.954 -5.171 -6.589 1.00 96.88 88 VAL A C 1
ATOM 700 O O . VAL A 1 88 ? -4.327 -5.468 -7.604 1.00 96.88 88 VAL A O 1
ATOM 703 N N . ALA A 1 89 ? -4.882 -3.954 -6.044 1.00 96.81 89 ALA A N 1
ATOM 704 C CA . ALA A 1 89 ? -4.059 -2.883 -6.596 1.00 96.81 89 ALA A CA 1
ATOM 705 C C . ALA A 1 89 ? -2.565 -3.249 -6.610 1.00 96.81 89 ALA A C 1
ATOM 707 O O . ALA A 1 89 ? -1.901 -3.030 -7.622 1.00 96.81 89 ALA A O 1
ATOM 708 N N . PHE A 1 90 ? -2.043 -3.866 -5.542 1.00 96.69 90 PHE A N 1
ATOM 709 C CA . PHE A 1 90 ? -0.664 -4.365 -5.514 1.00 96.69 90 PHE A CA 1
ATOM 710 C C . PHE A 1 90 ? -0.417 -5.432 -6.583 1.00 96.69 90 PHE A C 1
ATOM 712 O O . PHE A 1 90 ? 0.574 -5.349 -7.303 1.00 96.69 90 PHE A O 1
ATOM 719 N N . ILE A 1 91 ? -1.321 -6.402 -6.739 1.00 97.69 91 ILE A N 1
ATOM 720 C CA . ILE A 1 91 ? -1.202 -7.439 -7.775 1.00 97.69 91 ILE A CA 1
ATOM 721 C C . ILE A 1 91 ? -1.181 -6.806 -9.170 1.00 97.69 91 ILE A C 1
ATOM 723 O O . ILE A 1 91 ? -0.328 -7.156 -9.985 1.00 97.69 91 ILE A O 1
ATOM 727 N N . LEU A 1 92 ? -2.078 -5.852 -9.436 1.00 97.19 92 LEU A N 1
ATOM 728 C CA . LEU A 1 92 ? -2.132 -5.132 -10.709 1.00 97.19 92 LEU A CA 1
ATOM 729 C C . LEU A 1 92 ? -0.864 -4.310 -10.964 1.00 97.19 92 LEU A C 1
ATOM 731 O O . LEU A 1 92 ? -0.365 -4.318 -12.085 1.00 97.19 92 LEU A O 1
ATOM 735 N N . MET A 1 93 ? -0.318 -3.650 -9.938 1.00 97.31 93 MET A N 1
ATOM 736 C CA . MET A 1 93 ? 0.955 -2.923 -10.011 1.00 97.31 93 MET A CA 1
ATOM 737 C C . MET A 1 93 ? 2.120 -3.861 -10.356 1.00 97.31 93 MET A C 1
ATOM 739 O O . MET A 1 93 ? 2.948 -3.541 -11.203 1.00 97.31 93 MET A O 1
ATOM 743 N N . TYR A 1 94 ? 2.183 -5.039 -9.732 1.00 95.94 94 TYR A N 1
ATOM 744 C CA . TYR A 1 94 ? 3.215 -6.030 -10.043 1.00 95.94 94 TYR A CA 1
ATOM 745 C C . TYR A 1 94 ? 3.073 -6.583 -11.460 1.00 95.94 94 TYR A C 1
ATOM 747 O O . TYR A 1 94 ? 4.072 -6.741 -12.158 1.00 95.94 94 TYR A O 1
ATOM 755 N N . TRP A 1 95 ? 1.844 -6.848 -11.903 1.00 97.56 95 TRP A N 1
ATOM 756 C CA . TRP A 1 95 ? 1.574 -7.293 -13.268 1.00 97.56 95 TRP A CA 1
ATOM 757 C C . TRP A 1 95 ? 1.951 -6.240 -14.306 1.00 97.56 95 TRP A C 1
ATOM 759 O O . TRP A 1 95 ? 2.599 -6.569 -15.298 1.00 97.56 95 TRP A O 1
ATOM 769 N N . SER A 1 96 ? 1.583 -4.978 -14.083 1.00 97.00 96 SER A N 1
ATOM 770 C CA . SER A 1 96 ? 1.929 -3.886 -14.993 1.00 97.00 96 SER A CA 1
ATOM 771 C C . SER A 1 96 ? 3.438 -3.651 -15.029 1.00 97.00 96 SER A C 1
ATOM 773 O O . SER A 1 96 ? 4.010 -3.538 -16.110 1.00 97.00 96 SER A O 1
ATOM 775 N N . TYR A 1 97 ? 4.104 -3.671 -13.874 1.00 95.31 97 TYR A N 1
ATOM 776 C CA . TYR A 1 97 ? 5.558 -3.582 -13.790 1.00 95.31 97 TYR A CA 1
ATOM 777 C C . TYR A 1 97 ? 6.245 -4.745 -14.518 1.00 95.31 97 TYR A C 1
ATOM 779 O O . TYR A 1 97 ? 7.145 -4.520 -15.326 1.00 95.31 97 TYR A O 1
ATOM 787 N N . GLY A 1 98 ? 5.772 -5.978 -14.313 1.00 94.56 98 GLY A N 1
ATOM 788 C CA . GLY A 1 98 ? 6.252 -7.155 -15.035 1.00 94.56 98 GLY A CA 1
ATOM 789 C C . GLY A 1 98 ? 6.067 -7.026 -16.549 1.00 94.56 98 GLY A C 1
ATOM 790 O O . GLY A 1 98 ? 6.991 -7.318 -17.304 1.00 94.56 98 GLY A O 1
ATOM 791 N N . ALA A 1 99 ? 4.921 -6.515 -17.002 1.00 93.88 99 ALA A N 1
ATOM 792 C CA . ALA A 1 99 ? 4.671 -6.259 -18.418 1.00 93.88 99 ALA A CA 1
ATOM 793 C C . ALA A 1 99 ? 5.646 -5.223 -19.002 1.00 93.88 99 ALA A C 1
ATOM 795 O O . ALA A 1 99 ? 6.161 -5.427 -20.099 1.00 93.88 99 ALA A O 1
ATOM 796 N N . VAL A 1 100 ? 5.950 -4.149 -18.265 1.00 95.25 100 VAL A N 1
ATOM 797 C CA . VAL A 1 100 ? 6.932 -3.132 -18.679 1.00 95.25 100 VAL A CA 1
ATOM 798 C C . VAL A 1 100 ? 8.341 -3.718 -18.758 1.00 95.25 100 VAL A C 1
ATOM 800 O O . VAL A 1 100 ? 9.055 -3.445 -19.720 1.00 95.25 100 VAL A O 1
ATOM 803 N N . ILE A 1 101 ? 8.741 -4.551 -17.792 1.00 92.06 101 ILE A N 1
ATOM 804 C CA . ILE A 1 101 ? 10.038 -5.238 -17.836 1.00 92.06 101 ILE A CA 1
ATOM 805 C C . ILE A 1 101 ? 10.129 -6.118 -19.080 1.00 92.06 101 ILE A C 1
ATOM 807 O O . ILE A 1 101 ? 11.098 -6.015 -19.825 1.00 92.06 101 ILE A O 1
ATOM 811 N N . VAL A 1 102 ? 9.116 -6.952 -19.332 1.00 89.50 102 VAL A N 1
ATOM 812 C CA . VAL A 1 102 ? 9.097 -7.850 -20.496 1.00 89.50 102 VAL A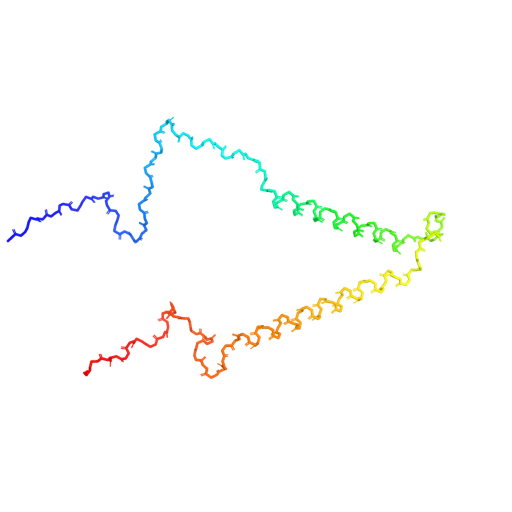 CA 1
ATOM 813 C C . VAL A 1 102 ? 9.113 -7.059 -21.803 1.00 89.50 102 VAL A C 1
ATOM 815 O O . VAL A 1 102 ? 9.825 -7.440 -22.726 1.00 89.50 102 VAL A O 1
ATOM 818 N N . TYR A 1 103 ? 8.378 -5.948 -21.877 1.00 91.25 103 TYR A N 1
ATOM 819 C CA . TYR A 1 103 ? 8.366 -5.070 -23.046 1.00 91.25 103 TYR A CA 1
ATOM 820 C C . TYR A 1 103 ? 9.731 -4.418 -23.317 1.00 91.25 103 TYR A C 1
ATOM 822 O O . TYR A 1 103 ? 10.119 -4.262 -24.472 1.00 91.25 103 TYR A O 1
ATOM 830 N N . ASN A 1 104 ? 10.470 -4.058 -22.265 1.00 89.12 104 ASN A N 1
ATOM 831 C CA . ASN A 1 104 ? 11.774 -3.405 -22.383 1.00 89.12 104 ASN A CA 1
ATOM 832 C C . ASN A 1 104 ? 12.949 -4.385 -22.558 1.00 89.12 104 ASN A C 1
ATOM 834 O O . ASN A 1 104 ? 14.054 -3.950 -22.884 1.00 89.12 104 ASN A O 1
ATOM 838 N N . ASN A 1 105 ? 12.750 -5.684 -22.321 1.00 84.88 105 ASN A N 1
ATOM 839 C CA . ASN A 1 105 ? 13.825 -6.672 -22.369 1.00 84.88 105 ASN A CA 1
ATOM 840 C C . ASN A 1 105 ? 14.192 -7.031 -23.829 1.00 84.88 105 ASN A C 1
ATOM 842 O O . ASN A 1 105 ? 13.291 -7.197 -24.657 1.00 84.88 105 ASN A O 1
ATOM 846 N N . PRO A 1 106 ? 15.486 -7.192 -24.182 1.00 81.69 106 PRO A N 1
ATOM 847 C CA . PRO A 1 106 ? 15.882 -7.724 -25.486 1.00 81.69 106 PRO A CA 1
ATOM 848 C C . PRO A 1 106 ? 15.317 -9.132 -25.732 1.00 81.69 106 PRO A C 1
ATOM 850 O O . PRO A 1 106 ? 14.975 -9.861 -24.799 1.00 81.69 106 PRO A O 1
ATOM 853 N N . SER A 1 107 ? 15.237 -9.530 -27.008 1.00 78.94 107 SER A N 1
ATOM 854 C CA . SER A 1 107 ? 14.782 -10.873 -27.381 1.00 78.94 107 SER A CA 1
ATOM 855 C C . SER A 1 107 ? 15.627 -11.955 -26.701 1.00 78.94 107 SER A C 1
ATOM 857 O O . SER A 1 107 ? 16.838 -11.805 -26.547 1.00 78.94 107 SER A O 1
ATOM 859 N N . TRP A 1 108 ? 14.990 -13.074 -26.346 1.00 69.62 108 TRP A N 1
ATOM 860 C CA . TRP A 1 108 ? 15.635 -14.218 -25.683 1.00 69.62 108 TRP A CA 1
ATOM 861 C C . TRP A 1 108 ? 16.795 -14.831 -26.481 1.00 69.62 108 TRP A C 1
ATOM 863 O O . TRP A 1 108 ? 17.635 -15.525 -25.919 1.00 69.62 108 TRP A O 1
ATOM 873 N N . GLU A 1 109 ? 16.852 -14.567 -27.787 1.00 77.19 109 GLU A N 1
ATOM 874 C CA . GLU A 1 109 ? 17.926 -15.019 -28.674 1.00 77.19 109 GLU A CA 1
ATOM 875 C C . GLU A 1 109 ? 19.139 -14.071 -28.686 1.00 77.19 109 GLU A C 1
ATOM 877 O O . GLU A 1 109 ? 20.175 -14.397 -29.263 1.00 77.19 109 GLU A O 1
ATOM 882 N N . SER A 1 110 ? 19.041 -12.888 -28.066 1.00 72.62 110 SER A N 1
ATOM 883 C CA . SER A 1 110 ? 20.137 -11.924 -28.018 1.00 72.62 110 SER A CA 1
ATOM 884 C C . SER A 1 110 ? 21.034 -12.162 -26.797 1.00 72.62 110 SER A C 1
ATOM 886 O O . SER A 1 110 ? 20.559 -12.052 -25.665 1.00 72.62 110 SER A O 1
ATOM 888 N N . PRO A 1 111 ? 22.357 -12.350 -26.98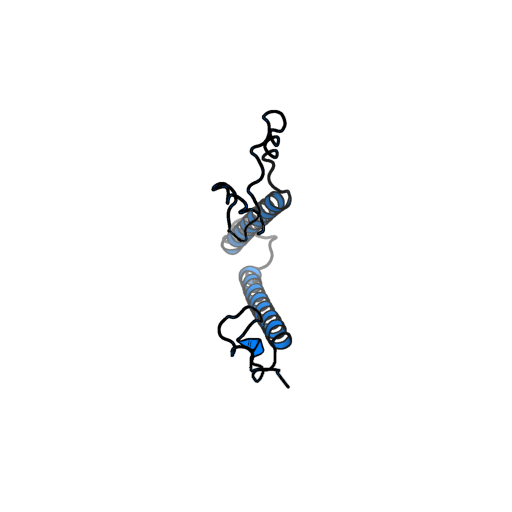0 1.00 74.31 111 PRO A N 1
ATOM 889 C CA . PRO A 1 111 ? 23.313 -12.412 -25.869 1.00 74.31 111 PRO A CA 1
ATOM 890 C C . PRO A 1 111 ? 23.298 -11.158 -24.981 1.00 74.31 111 PRO A C 1
ATOM 892 O O . PRO A 1 111 ? 23.682 -11.219 -23.819 1.00 74.31 111 PRO A O 1
ATOM 895 N N . LYS A 1 112 ? 22.791 -10.031 -25.506 1.00 72.69 112 LYS A N 1
ATOM 896 C CA . LYS A 1 112 ? 22.660 -8.745 -24.804 1.00 72.69 112 LYS A CA 1
ATOM 897 C C . LYS A 1 112 ? 21.760 -8.791 -23.567 1.00 72.69 112 LYS A C 1
ATOM 899 O O . LYS A 1 112 ? 21.838 -7.885 -22.751 1.00 72.69 112 LYS A O 1
ATOM 904 N N . GLY A 1 113 ? 20.891 -9.798 -23.440 1.00 72.31 113 GLY A N 1
ATOM 905 C CA . GLY A 1 113 ? 20.107 -10.001 -22.217 1.00 72.31 113 GLY A CA 1
ATOM 906 C C . GLY A 1 113 ? 20.929 -10.566 -21.053 1.00 72.31 113 GLY A C 1
ATOM 907 O O . GLY A 1 113 ? 20.524 -10.415 -19.906 1.00 72.31 113 GLY A O 1
ATOM 908 N N . LEU A 1 114 ? 22.068 -11.209 -21.344 1.00 72.44 114 LEU A N 1
ATOM 909 C CA . LEU A 1 114 ? 22.944 -11.839 -20.353 1.00 72.44 114 LEU A CA 1
ATOM 910 C C . LEU A 1 114 ? 24.264 -11.082 -20.162 1.00 72.44 114 LEU A C 1
ATOM 912 O O . LEU A 1 114 ? 24.780 -11.069 -19.052 1.00 72.44 114 LEU A O 1
ATOM 916 N N . THR A 1 115 ? 24.798 -10.462 -21.219 1.00 74.81 115 THR A N 1
ATOM 917 C CA . THR A 1 115 ? 26.103 -9.785 -21.203 1.00 74.81 115 THR A CA 1
ATOM 918 C C . THR A 1 115 ? 25.958 -8.289 -21.461 1.00 74.81 115 THR A C 1
ATOM 920 O O . THR A 1 115 ? 25.408 -7.888 -22.493 1.00 74.81 115 THR A O 1
ATOM 923 N N . ASP A 1 116 ? 26.515 -7.473 -20.573 1.00 77.38 116 ASP A N 1
ATOM 924 C CA . ASP A 1 116 ? 26.662 -6.025 -20.750 1.00 77.38 116 ASP A CA 1
ATOM 925 C C . ASP A 1 116 ? 28.007 -5.703 -21.451 1.00 77.38 116 ASP A C 1
ATOM 927 O O . ASP A 1 116 ? 28.961 -6.467 -21.317 1.00 77.38 116 ASP A O 1
ATOM 931 N N . PRO A 1 117 ? 28.161 -4.608 -22.217 1.00 72.56 117 PRO A N 1
ATOM 932 C CA . PRO A 1 117 ? 29.441 -4.134 -22.763 1.00 72.56 117 PRO A CA 1
ATOM 933 C C . PRO A 1 117 ? 30.649 -4.063 -21.812 1.00 72.56 117 PRO A C 1
ATOM 935 O O . PRO A 1 117 ? 31.779 -4.035 -22.302 1.00 72.56 117 PRO A O 1
ATOM 938 N N . TYR A 1 118 ? 30.448 -4.029 -20.493 1.00 71.81 118 TYR A N 1
ATOM 939 C CA . TYR A 1 118 ? 31.528 -4.052 -19.494 1.00 71.81 118 TYR A CA 1
ATOM 940 C C . TYR A 1 118 ? 31.802 -5.445 -18.916 1.00 71.81 118 TYR A C 1
ATOM 942 O O . TYR A 1 118 ? 32.665 -5.603 -18.051 1.00 71.81 118 TYR A O 1
ATOM 950 N N . ASP A 1 119 ? 31.079 -6.454 -19.392 1.00 71.56 119 ASP A N 1
ATOM 951 C CA . ASP A 1 119 ? 31.180 -7.819 -18.916 1.00 71.56 119 ASP A CA 1
ATOM 952 C C . ASP A 1 119 ? 32.438 -8.480 -19.501 1.00 71.56 119 ASP A C 1
ATOM 954 O O . ASP A 1 119 ? 32.635 -8.585 -20.715 1.00 71.56 119 ASP A O 1
ATOM 958 N N . ASN A 1 120 ? 33.338 -8.913 -18.622 1.00 66.56 120 ASN A N 1
ATOM 959 C CA . ASN A 1 120 ? 34.650 -9.464 -18.982 1.00 66.56 120 ASN A CA 1
ATOM 960 C C . ASN A 1 120 ? 34.580 -10.899 -19.546 1.00 66.56 120 ASN A C 1
ATOM 962 O O . ASN A 1 120 ? 35.609 -11.469 -19.910 1.00 66.56 120 ASN A O 1
ATOM 966 N N . ALA A 1 121 ? 33.376 -11.470 -19.616 1.00 61.22 121 ALA A N 1
ATOM 967 C CA . ALA A 1 121 ? 33.104 -12.841 -20.033 1.00 61.22 121 ALA A CA 1
ATOM 968 C C . ALA A 1 121 ? 32.755 -13.001 -21.533 1.00 61.22 121 ALA A C 1
ATOM 970 O O . A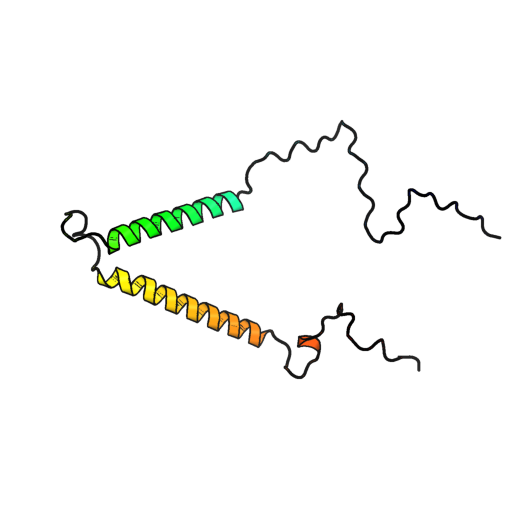LA A 1 121 ? 32.528 -14.123 -21.988 1.00 61.22 121 ALA A O 1
ATOM 971 N N . GLY A 1 122 ? 32.723 -11.918 -22.325 1.00 54.97 122 GLY A N 1
ATOM 972 C CA . GLY A 1 122 ? 32.498 -11.967 -23.781 1.00 54.97 122 GLY A CA 1
ATOM 973 C C . GLY A 1 122 ? 33.754 -12.347 -24.590 1.00 54.97 122 GLY A C 1
ATOM 974 O O . GLY A 1 122 ? 34.871 -12.066 -24.150 1.00 54.97 122 GLY A O 1
ATOM 975 N N . PRO A 1 123 ? 33.624 -12.976 -25.781 1.00 51.12 123 PRO A N 1
ATOM 976 C CA . PRO A 1 123 ? 34.763 -13.508 -26.520 1.00 51.12 123 PRO A CA 1
ATOM 977 C C . PRO A 1 123 ? 35.694 -12.363 -26.912 1.00 51.12 123 PRO A C 1
ATOM 979 O O . PRO A 1 123 ? 35.281 -11.419 -27.588 1.00 51.12 123 PRO A O 1
ATOM 982 N N . ALA A 1 124 ? 36.950 -12.453 -26.472 1.00 52.28 124 ALA A N 1
ATOM 983 C CA . ALA A 1 124 ? 38.014 -11.545 -26.858 1.00 52.28 124 ALA A CA 1
ATOM 984 C C . ALA A 1 124 ? 37.958 -11.305 -28.369 1.00 52.28 124 ALA A C 1
ATOM 986 O O . ALA A 1 124 ? 38.209 -12.225 -29.144 1.00 52.28 124 ALA A O 1
ATOM 987 N N . GLN A 1 125 ? 37.572 -10.082 -28.745 1.00 52.09 125 GLN A N 1
ATOM 988 C CA . GLN A 1 125 ? 37.936 -9.381 -29.974 1.00 52.09 125 GLN A CA 1
ATOM 989 C C . GLN A 1 125 ? 38.445 -10.338 -31.061 1.00 52.09 125 GLN A C 1
ATOM 991 O O . GLN A 1 125 ? 39.655 -10.475 -31.262 1.00 52.09 125 GLN A O 1
ATOM 996 N N . ALA A 1 126 ? 37.534 -11.042 -31.740 1.00 48.47 126 ALA A N 1
ATOM 997 C CA . ALA A 1 126 ? 37.886 -11.842 -32.903 1.00 48.47 126 ALA A CA 1
ATOM 998 C C . ALA A 1 126 ? 38.290 -10.885 -34.036 1.00 48.47 126 ALA A C 1
ATOM 1000 O O . ALA A 1 126 ? 37.475 -10.468 -34.851 1.00 48.47 126 ALA A O 1
ATOM 1001 N N . LYS A 1 127 ? 39.564 -10.482 -33.988 1.00 51.00 127 LYS A N 1
ATOM 1002 C CA . LYS A 1 127 ? 40.464 -10.144 -35.087 1.00 51.00 127 LYS A CA 1
ATOM 1003 C C . LYS A 1 127 ? 39.769 -9.553 -36.321 1.00 51.00 127 LYS A C 1
ATOM 1005 O O . LYS A 1 127 ? 39.455 -10.274 -37.260 1.00 51.00 127 LYS A O 1
ATOM 1010 N N . LYS A 1 128 ? 39.652 -8.224 -36.369 1.00 45.12 128 LYS A N 1
ATOM 1011 C CA . LYS A 1 128 ? 39.481 -7.491 -37.631 1.00 45.12 128 LYS A CA 1
ATOM 1012 C C . LYS A 1 128 ? 40.834 -6.934 -38.075 1.00 45.12 128 LYS A C 1
ATOM 1014 O O . LYS A 1 128 ? 41.099 -5.752 -37.909 1.00 45.12 128 LYS A O 1
ATOM 1019 N N . ASN A 1 129 ? 41.681 -7.823 -38.587 1.00 44.75 129 ASN A N 1
ATOM 1020 C CA . ASN A 1 129 ? 42.831 -7.467 -39.414 1.00 44.75 129 ASN A CA 1
ATOM 1021 C C . ASN A 1 129 ? 42.655 -8.208 -40.739 1.00 44.75 129 ASN A C 1
ATOM 1023 O O . ASN A 1 129 ? 43.090 -9.354 -40.826 1.00 44.75 129 ASN A O 1
ATOM 1027 N N . ASP A 1 130 ? 41.994 -7.546 -41.683 1.00 41.66 130 ASP A N 1
ATOM 1028 C CA . ASP A 1 130 ? 42.184 -7.681 -43.129 1.00 41.66 130 ASP A CA 1
ATOM 1029 C C . ASP A 1 130 ? 42.199 -6.257 -43.704 1.00 41.66 130 ASP A C 1
ATOM 1031 O O . ASP A 1 130 ? 41.314 -5.458 -43.301 1.00 41.66 130 ASP A O 1
#

InterPro domains:
  IPR013717 PIG-P [PF08510] (39-121)
  IPR052263 GPI Anchor Biosynthesis Protein [PTHR46346] (38-121)

Foldseek 3Di:
DDDDDPPDPPDDPDPDDDDPPDDDPVDPVPPPPPDPDVVVVVVVVVVVVVVVVVVVLVCLLPDDPPDPVNPVPDDSVCNVVVVVVVVVVVVVVVVVVVVVCVVPADDPPDCCNVDDPVRPPDPPDPDPDD

Radius of gyration: 31.08 Å; chains: 1; bounding box: 92×45×65 Å

Sequence (130 aa):
MAPIEPLSPLNPISPWPSIPPAPDDSQTPLVEESLPNPTEVYASIAILASYLGFAVYLFWAFVPPTWGWTDWLPDRQWALIVPCWMLVAFILMYWSYGAVIVYNNPSWESPKGLTDPYDNAGPAQAKKND

Organism: NCBI:txid1295528

Secondary structure (DSSP, 8-state):
--------TTS--SSSPPPPPPPPTT--------PPPHHHHHHHHHHHHHHHHHHHHHHHHHS-TTSTTSTTSPPTTHHHHHHHHHHHHHHHHHHHHHHHHHHHSPPTT-GGGT--TT-TTS--------

pLDDT: mean 75.97, std 17.36, range [40.09, 97.69]